Protein AF-A0A1G0L2J1-F1 (afdb_monomer_lite)

Secondary structure (DSSP, 8-state):
-HHIIIIIHHHHHHHHHHHHSPPPSSTT----HHHHHHHHHHHHHHHHHHHHHHHHHHH---HHHHHHHHHHHHHHHHHHHHHHHHHHHHHS--

Foldseek 3Di:
DCLCCLQVVVVVVLVCLVVVQDDDDDPPCPQPVVLLVLLVVLSVQLSVLCVVLVVCCVVPNDPVSVVSNVSSVVSNVSSVVSSCSSCVVSVPDD

Sequence (94 aa):
MHLLMVGWVTQMIFGVAWWMFPRPAPARSFGNPVLGWSAYAALNAGLLLRALSEPALATAPGPGVRAALVASAALQFLATLAFAATIWPRTRGT

Structure (mmCIF, N/CA/C/O backbone):
data_AF-A0A1G0L2J1-F1
#
_entry.id   AF-A0A1G0L2J1-F1
#
loop_
_atom_site.group_PDB
_atom_site.id
_atom_site.type_symbol
_atom_site.label_atom_id
_atom_site.label_alt_id
_atom_site.label_comp_id
_atom_site.label_asym_id
_atom_site.label_entity_id
_atom_site.label_seq_id
_atom_site.pdbx_PDB_ins_code
_atom_site.Cartn_x
_atom_site.Cartn_y
_atom_site.Cartn_z
_atom_site.occupancy
_atom_site.B_iso_or_equiv
_atom_site.auth_seq_id
_atom_site.auth_comp_id
_atom_site.auth_asym_id
_atom_site.auth_atom_id
_atom_site.pdbx_PDB_model_num
ATOM 1 N N . MET A 1 1 ? -5.151 0.829 -18.679 1.00 49.97 1 MET A N 1
ATOM 2 C CA . MET A 1 1 ? -6.409 0.358 -18.049 1.00 49.97 1 MET A CA 1
ATOM 3 C C . MET A 1 1 ? -6.199 -0.214 -16.639 1.00 49.97 1 MET A C 1
ATOM 5 O O . MET A 1 1 ? -7.037 0.045 -15.787 1.00 49.97 1 MET A O 1
ATOM 9 N N . HIS A 1 2 ? -5.091 -0.913 -16.338 1.00 55.81 2 HIS A N 1
ATOM 10 C CA . HIS A 1 2 ? -4.852 -1.506 -15.006 1.00 55.81 2 HIS A CA 1
ATOM 11 C C . HIS A 1 2 ? -4.565 -0.485 -13.881 1.00 55.81 2 HIS A C 1
ATOM 13 O O . HIS A 1 2 ? -5.067 -0.666 -12.772 1.00 55.81 2 HIS A O 1
ATOM 19 N N . LEU A 1 3 ? -3.857 0.619 -14.157 1.00 57.69 3 LEU A N 1
ATOM 20 C CA . LEU A 1 3 ? -3.599 1.694 -13.177 1.00 57.69 3 LEU A CA 1
ATOM 21 C C . LEU A 1 3 ? -4.851 2.309 -12.544 1.00 57.69 3 LEU A C 1
ATOM 23 O O . LEU A 1 3 ? -4.883 2.563 -11.340 1.00 57.69 3 LEU A O 1
ATOM 27 N N . LEU A 1 4 ? -5.879 2.545 -13.358 1.00 59.25 4 LEU A N 1
ATOM 28 C CA . LEU A 1 4 ? -7.079 3.261 -12.932 1.00 59.25 4 LEU A CA 1
ATOM 29 C C . LEU A 1 4 ? -7.927 2.388 -11.999 1.00 59.25 4 LEU A C 1
ATOM 31 O O . LEU A 1 4 ? -8.426 2.860 -10.984 1.00 59.25 4 LEU A O 1
ATOM 35 N N . MET A 1 5 ? -8.010 1.088 -12.289 1.00 62.38 5 MET A N 1
ATOM 36 C CA . MET A 1 5 ? -8.806 0.163 -11.488 1.00 62.38 5 MET A CA 1
ATOM 37 C C . MET A 1 5 ? -8.068 -0.312 -10.230 1.00 62.38 5 MET A C 1
ATOM 39 O O . MET A 1 5 ? -8.649 -0.315 -9.156 1.00 62.38 5 MET A O 1
ATOM 43 N N . VAL A 1 6 ? -6.781 -0.666 -10.308 1.00 63.31 6 VAL A N 1
ATOM 44 C CA . VAL A 1 6 ? -6.069 -1.251 -9.151 1.00 63.31 6 VAL A CA 1
ATOM 45 C C . VAL A 1 6 ? -5.546 -0.185 -8.185 1.00 63.3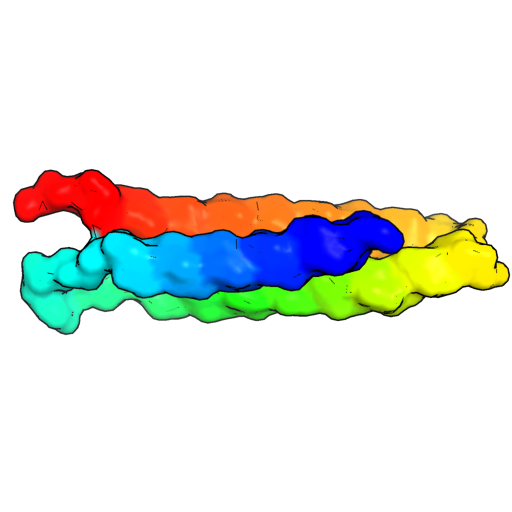1 6 VAL A C 1
ATOM 47 O O . VAL A 1 6 ? -5.472 -0.421 -6.982 1.00 63.31 6 VAL A O 1
ATOM 50 N N . GLY A 1 7 ? -5.192 0.998 -8.684 1.00 67.50 7 GLY A N 1
ATOM 51 C CA . GLY A 1 7 ? -4.686 2.086 -7.853 1.00 67.50 7 GLY A CA 1
ATOM 52 C C . GLY A 1 7 ? -5.782 2.931 -7.231 1.00 67.50 7 GLY A C 1
ATOM 53 O O . GLY A 1 7 ? -5.945 2.980 -6.013 1.00 67.50 7 GLY A O 1
ATOM 54 N N . TRP A 1 8 ? -6.530 3.608 -8.098 1.00 67.44 8 TRP A N 1
ATOM 55 C CA . TRP A 1 8 ? -7.465 4.651 -7.690 1.00 67.44 8 TRP A CA 1
ATOM 56 C C . TRP A 1 8 ? -8.702 4.087 -6.980 1.00 67.44 8 TRP A C 1
ATOM 58 O O . TRP A 1 8 ? -9.094 4.595 -5.929 1.00 67.44 8 TRP A O 1
ATOM 68 N N . VAL A 1 9 ? -9.271 2.981 -7.475 1.00 75.31 9 VAL A N 1
ATOM 69 C CA . VAL A 1 9 ? -10.432 2.350 -6.819 1.00 75.31 9 VAL A CA 1
ATOM 70 C C . VAL A 1 9 ? -10.052 1.791 -5.448 1.00 75.31 9 VAL A C 1
ATOM 72 O O . VAL A 1 9 ? -10.799 1.981 -4.497 1.00 75.31 9 VAL A O 1
ATOM 75 N N . THR A 1 10 ? -8.874 1.179 -5.293 1.00 73.88 10 THR A N 1
ATOM 76 C CA . THR A 1 10 ? -8.417 0.670 -3.986 1.00 73.88 10 THR A CA 1
ATOM 77 C C . THR A 1 10 ? -8.244 1.795 -2.964 1.00 73.88 10 THR A C 1
ATOM 79 O O . THR A 1 10 ? -8.645 1.642 -1.812 1.00 73.88 10 THR A O 1
ATOM 82 N N . GLN A 1 11 ? -7.723 2.957 -3.384 1.00 74.50 11 GLN A N 1
ATOM 83 C CA . GLN A 1 11 ? -7.657 4.147 -2.528 1.00 74.50 11 GLN A CA 1
ATOM 84 C C . GLN A 1 11 ? -9.044 4.623 -2.089 1.00 74.50 11 GLN A C 1
ATOM 86 O O . GLN A 1 11 ? -9.243 4.910 -0.908 1.00 74.50 11 GLN A O 1
ATOM 91 N N . MET A 1 12 ? -10.012 4.655 -3.010 1.00 78.00 12 MET A N 1
ATOM 92 C CA . MET A 1 12 ? -11.403 4.980 -2.686 1.00 78.00 12 MET A CA 1
ATOM 93 C C . MET A 1 12 ? -12.027 3.955 -1.735 1.00 78.00 12 MET A C 1
ATOM 95 O O . MET A 1 12 ? -12.643 4.354 -0.751 1.00 78.00 12 MET A O 1
ATOM 99 N N . ILE A 1 13 ? -11.814 2.653 -1.951 1.00 79.75 13 ILE A N 1
ATOM 100 C CA . ILE A 1 13 ? -12.297 1.593 -1.051 1.00 79.75 13 ILE A CA 1
ATOM 101 C C . ILE A 1 13 ? -11.723 1.786 0.355 1.00 79.75 13 ILE A C 1
ATOM 103 O O . ILE A 1 13 ? -12.471 1.714 1.325 1.00 79.75 13 ILE A O 1
ATOM 107 N N . PHE A 1 14 ? -10.424 2.070 0.488 1.00 78.62 14 PHE A N 1
ATOM 108 C CA . PHE A 1 14 ? -9.801 2.288 1.797 1.00 78.62 14 PHE A CA 1
ATOM 109 C C . PHE A 1 14 ? -10.327 3.558 2.471 1.00 78.62 14 PHE A C 1
ATOM 111 O O . PHE A 1 14 ? -10.623 3.536 3.664 1.00 78.62 14 PHE A O 1
ATOM 118 N N . GLY A 1 15 ? -10.501 4.648 1.719 1.00 78.56 15 GLY A N 1
ATOM 119 C CA . GLY A 1 15 ? -11.082 5.888 2.235 1.00 78.56 15 GLY A CA 1
ATOM 120 C C . GLY A 1 15 ? -12.519 5.699 2.726 1.00 78.56 15 GLY A C 1
ATOM 121 O O . GLY A 1 15 ? -12.850 6.095 3.845 1.00 78.56 15 GLY A O 1
ATOM 122 N N . VAL A 1 16 ? -13.354 5.029 1.928 1.00 79.31 16 VAL A N 1
ATOM 123 C CA . VAL A 1 16 ? -14.747 4.726 2.280 1.00 79.31 16 VAL A CA 1
ATOM 124 C C . VAL A 1 16 ? -14.808 3.774 3.469 1.00 79.31 16 VAL A C 1
ATOM 126 O O . VAL A 1 16 ? -15.497 4.071 4.437 1.00 79.31 16 VAL A O 1
ATOM 129 N N . ALA A 1 17 ? -14.053 2.673 3.459 1.00 78.00 17 ALA A N 1
ATOM 130 C CA . ALA A 1 17 ? -14.025 1.721 4.567 1.00 78.00 17 ALA A CA 1
ATOM 131 C C . ALA A 1 17 ? -13.548 2.380 5.871 1.00 78.00 17 ALA A C 1
ATOM 133 O O . ALA A 1 17 ? -14.109 2.128 6.937 1.00 78.00 17 ALA A O 1
ATOM 134 N N . TRP A 1 18 ? -12.562 3.279 5.800 1.00 73.25 18 TRP A N 1
ATOM 135 C CA . TRP A 1 18 ? -12.098 4.032 6.964 1.00 73.25 18 TRP A CA 1
ATOM 136 C C . TRP A 1 18 ? -13.182 4.925 7.576 1.00 73.25 18 TRP A C 1
ATOM 138 O O . TRP A 1 18 ? -13.201 5.099 8.798 1.00 73.25 18 TRP A O 1
ATOM 148 N N . TRP A 1 19 ? -14.052 5.495 6.738 1.00 74.19 19 TRP A N 1
ATOM 149 C CA . TRP A 1 19 ? -15.160 6.347 7.166 1.00 74.19 19 TRP A CA 1
ATOM 150 C C . TRP A 1 19 ? -16.378 5.539 7.634 1.00 74.19 19 TRP A C 1
ATOM 152 O O . TRP A 1 19 ? -17.021 5.910 8.611 1.00 74.19 19 TRP A O 1
ATOM 162 N N . MET A 1 20 ? -16.665 4.418 6.970 1.00 77.62 20 MET A N 1
ATOM 163 C CA . MET A 1 20 ? -17.851 3.594 7.206 1.00 77.62 20 MET A CA 1
ATOM 164 C C . MET A 1 20 ? -17.764 2.773 8.498 1.00 77.62 20 MET A C 1
ATOM 166 O O . MET A 1 20 ? -18.783 2.556 9.149 1.00 77.62 20 MET A O 1
ATOM 170 N N . PHE A 1 21 ? -16.566 2.324 8.895 1.00 67.88 21 PHE A N 1
ATOM 171 C CA . PHE A 1 21 ? -16.393 1.601 10.157 1.00 67.88 21 PHE A CA 1
ATOM 172 C C . PHE A 1 21 ? -16.248 2.576 11.336 1.00 67.88 21 PHE A C 1
ATOM 174 O O . PHE A 1 21 ? -15.234 3.288 11.410 1.00 67.88 21 PHE A O 1
ATOM 181 N N . PRO A 1 22 ? -17.216 2.596 12.277 1.00 63.44 22 PRO A N 1
ATOM 182 C CA . PRO A 1 22 ? -17.220 3.539 13.385 1.00 63.44 22 PRO A CA 1
ATOM 183 C C . PRO A 1 22 ? -15.978 3.365 14.260 1.00 6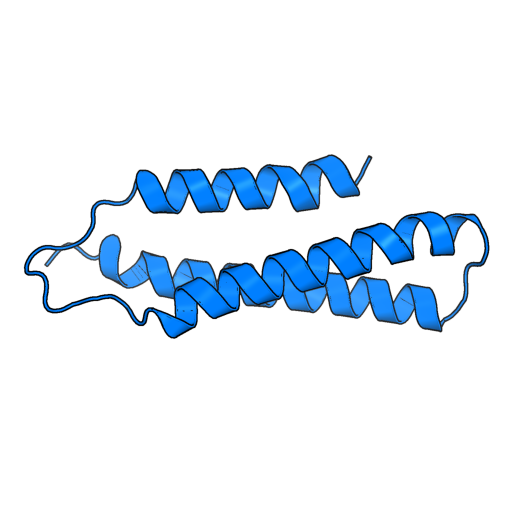3.44 22 PRO A C 1
ATOM 185 O O . PRO A 1 22 ? -15.442 2.270 14.442 1.00 63.44 22 PRO A O 1
ATOM 188 N N . ARG A 1 23 ? -15.488 4.486 14.793 1.00 63.91 23 ARG A N 1
ATOM 189 C CA . ARG A 1 23 ? -14.361 4.491 15.728 1.00 63.91 23 ARG A CA 1
ATOM 190 C C . ARG A 1 23 ? -14.867 3.964 17.078 1.00 63.91 23 ARG A C 1
ATOM 192 O O . ARG A 1 23 ? -15.812 4.557 17.597 1.00 63.91 23 ARG A O 1
ATOM 199 N N . PRO A 1 24 ? -14.280 2.902 17.656 1.00 57.38 24 PRO A N 1
ATOM 200 C CA . PRO A 1 24 ? -14.694 2.433 18.973 1.00 57.38 24 PRO A CA 1
ATOM 201 C C . PRO A 1 24 ? -14.456 3.530 20.024 1.00 57.38 24 PRO A C 1
ATOM 203 O O . PRO A 1 24 ? -13.369 4.106 20.099 1.00 57.38 24 PRO A O 1
ATOM 206 N N . ALA A 1 25 ? -15.486 3.843 20.812 1.00 54.97 25 ALA A N 1
ATOM 207 C CA . ALA A 1 25 ? -15.371 4.649 22.027 1.00 54.97 25 ALA A CA 1
ATOM 208 C C . ALA A 1 25 ? -14.998 3.717 23.199 1.00 54.97 25 ALA A C 1
ATOM 210 O O . ALA A 1 25 ? -15.544 2.619 23.259 1.00 54.97 25 ALA A O 1
ATOM 211 N N . PRO A 1 26 ? -14.092 4.099 24.124 1.00 55.78 26 PRO A N 1
ATOM 212 C CA . PRO A 1 26 ? -13.606 5.445 24.411 1.00 55.78 26 PRO A CA 1
ATOM 213 C C . PRO A 1 26 ? -12.305 5.791 23.675 1.00 55.78 26 PRO A C 1
ATOM 215 O O . PRO A 1 26 ? -11.530 4.919 23.287 1.00 55.78 26 PRO A O 1
ATOM 218 N N . ALA A 1 27 ? -12.038 7.097 23.577 1.00 53.78 27 ALA A N 1
ATOM 219 C CA . ALA A 1 27 ? -10.914 7.784 22.926 1.00 53.78 27 ALA A CA 1
ATOM 220 C C . ALA A 1 27 ? -9.479 7.348 23.327 1.00 53.78 27 ALA A C 1
ATOM 222 O O . ALA A 1 27 ? -8.526 8.062 23.046 1.00 53.78 27 ALA A O 1
ATOM 223 N N . ARG A 1 28 ? -9.297 6.205 24.001 1.00 47.78 28 ARG A N 1
ATOM 224 C CA . ARG A 1 28 ? -8.001 5.628 24.388 1.00 47.78 28 ARG A CA 1
ATOM 225 C C . ARG A 1 28 ? -7.540 4.466 23.516 1.00 47.78 28 ARG A C 1
ATOM 227 O O . ARG A 1 28 ? -6.352 4.168 23.533 1.00 47.78 28 ARG A O 1
ATOM 234 N N . SER A 1 29 ? -8.421 3.848 22.732 1.00 52.59 29 SER A N 1
ATOM 235 C CA . SER A 1 29 ? -8.011 2.833 21.756 1.00 52.59 29 SER A CA 1
ATOM 236 C C . SER A 1 29 ? -7.906 3.466 20.373 1.00 52.59 29 SER A C 1
ATOM 238 O O . SER A 1 29 ? -8.650 3.147 19.445 1.00 52.59 29 SER A O 1
ATOM 240 N N . PHE A 1 30 ? -6.993 4.430 20.230 1.00 55.12 30 PHE A N 1
ATOM 241 C CA . PHE A 1 30 ? -6.511 4.781 18.902 1.00 55.12 30 PHE A CA 1
ATOM 242 C C . PHE A 1 30 ? -5.831 3.522 18.363 1.00 55.12 30 PHE A C 1
ATOM 244 O O . PHE A 1 30 ? -4.689 3.234 18.718 1.00 55.12 30 PHE A O 1
ATOM 251 N N . GLY A 1 31 ? -6.558 2.726 17.569 1.00 60.00 31 GLY A N 1
ATOM 252 C CA . GLY A 1 31 ? -5.963 1.624 16.818 1.00 60.00 31 GLY A CA 1
ATOM 253 C C . GLY A 1 31 ? -4.677 2.133 16.172 1.00 60.00 31 GLY A C 1
ATOM 254 O O . GLY A 1 31 ? -4.679 3.243 15.639 1.00 60.00 31 GLY A O 1
ATOM 255 N N . ASN A 1 32 ? -3.586 1.378 16.335 1.00 66.38 32 ASN A N 1
ATOM 256 C CA . ASN A 1 32 ? -2.216 1.854 16.145 1.00 66.38 32 ASN A CA 1
ATOM 257 C C . ASN A 1 32 ? -2.099 2.786 14.915 1.00 66.38 32 ASN A C 1
ATOM 259 O O . ASN A 1 32 ? -2.193 2.305 13.781 1.00 66.38 32 ASN A O 1
ATOM 263 N N . PRO A 1 33 ? -1.903 4.106 15.111 1.00 69.44 33 PRO A N 1
ATOM 264 C CA . PRO A 1 33 ? -1.921 5.070 14.014 1.00 69.44 33 PRO A CA 1
ATOM 265 C C . PRO A 1 33 ? -0.824 4.770 12.991 1.00 69.44 33 PRO A C 1
ATOM 267 O O . PRO A 1 33 ? -1.013 5.002 11.799 1.00 69.44 33 PRO A O 1
ATOM 270 N N . VAL A 1 34 ? 0.286 4.173 13.434 1.00 74.00 34 VAL A N 1
ATOM 271 C CA . VAL A 1 34 ? 1.406 3.779 12.577 1.00 74.00 34 VAL A CA 1
ATOM 272 C C . VAL A 1 34 ? 0.976 2.746 11.534 1.00 74.00 34 VAL A C 1
ATOM 274 O O . VAL A 1 34 ? 1.445 2.816 10.404 1.00 74.00 34 VAL A O 1
ATOM 277 N N . LEU A 1 35 ? 0.052 1.834 11.863 1.00 70.50 35 LEU A N 1
ATOM 278 C CA . LEU A 1 35 ? -0.447 0.816 10.926 1.00 70.50 35 LEU A CA 1
ATOM 279 C C . LEU A 1 35 ? -1.329 1.415 9.819 1.00 70.50 35 LEU A C 1
ATOM 281 O O . LEU A 1 35 ? -1.214 1.024 8.659 1.00 70.50 35 LEU A O 1
ATOM 285 N N . GLY A 1 36 ? -2.164 2.403 10.149 1.00 72.62 36 GLY A N 1
ATOM 286 C CA . GLY A 1 36 ? -2.966 3.113 9.147 1.00 72.62 36 GLY A CA 1
ATOM 287 C C . GLY A 1 36 ? -2.099 3.950 8.200 1.00 72.62 36 GLY A C 1
ATOM 288 O O . GLY A 1 36 ? -2.273 3.902 6.982 1.00 72.62 36 GLY A O 1
ATOM 289 N N . TRP A 1 37 ? -1.119 4.673 8.751 1.00 76.75 37 TRP A N 1
ATOM 290 C CA . TRP A 1 37 ? -0.171 5.461 7.959 1.00 76.75 37 TRP A CA 1
ATOM 291 C C . TRP A 1 37 ? 0.759 4.587 7.113 1.00 76.75 37 TRP A C 1
ATOM 293 O O . TRP A 1 37 ? 1.034 4.942 5.968 1.00 76.75 37 TRP A O 1
ATOM 303 N N . SER A 1 38 ? 1.206 3.433 7.620 1.00 78.75 38 SER A N 1
ATOM 304 C CA . SER A 1 38 ? 2.039 2.505 6.850 1.00 78.75 38 SER A CA 1
ATOM 305 C C . SER A 1 38 ? 1.259 1.845 5.714 1.00 78.75 38 SER A C 1
ATOM 307 O O . SER A 1 38 ? 1.791 1.745 4.611 1.00 78.75 38 SER A O 1
ATOM 309 N N . ALA A 1 39 ? -0.014 1.490 5.927 1.00 80.00 39 ALA A N 1
ATOM 310 C CA . ALA A 1 39 ? -0.898 1.012 4.866 1.00 80.00 39 ALA A CA 1
ATOM 311 C C . ALA A 1 39 ? -1.067 2.068 3.763 1.00 80.00 39 ALA A C 1
ATOM 313 O O . ALA A 1 39 ? -0.914 1.764 2.580 1.00 80.00 39 ALA A O 1
ATOM 314 N N . TYR A 1 40 ? -1.310 3.326 4.145 1.00 78.75 40 TYR A N 1
ATOM 315 C CA . TYR A 1 40 ? -1.421 4.434 3.199 1.00 78.75 40 TYR A CA 1
ATOM 316 C C . TYR A 1 40 ? -0.114 4.674 2.431 1.00 78.75 40 TYR A C 1
ATOM 318 O O . TYR A 1 40 ? -0.131 4.792 1.204 1.00 78.75 40 TYR A O 1
ATOM 326 N N . ALA A 1 41 ? 1.027 4.707 3.124 1.00 82.75 41 ALA A N 1
ATOM 327 C CA . ALA A 1 41 ? 2.330 4.922 2.504 1.00 82.75 41 ALA A CA 1
ATOM 328 C C . ALA A 1 41 ? 2.701 3.775 1.549 1.00 82.75 41 ALA A C 1
ATOM 330 O O . ALA A 1 41 ? 3.109 4.033 0.419 1.00 82.75 41 ALA A O 1
ATOM 331 N N . ALA A 1 42 ? 2.493 2.520 1.959 1.00 82.81 42 ALA A N 1
ATOM 332 C CA . ALA A 1 42 ? 2.761 1.341 1.137 1.00 82.81 42 ALA A CA 1
ATOM 333 C C . ALA A 1 42 ? 1.875 1.300 -0.117 1.00 82.81 42 ALA A C 1
ATOM 335 O O . ALA A 1 42 ? 2.367 1.016 -1.211 1.00 82.81 42 ALA A O 1
ATOM 336 N N . LEU A 1 43 ? 0.591 1.650 0.011 1.00 81.62 43 LEU A N 1
ATOM 337 C CA . LEU A 1 43 ? -0.330 1.699 -1.121 1.00 81.62 43 LEU A CA 1
ATOM 338 C C . LEU A 1 43 ? 0.0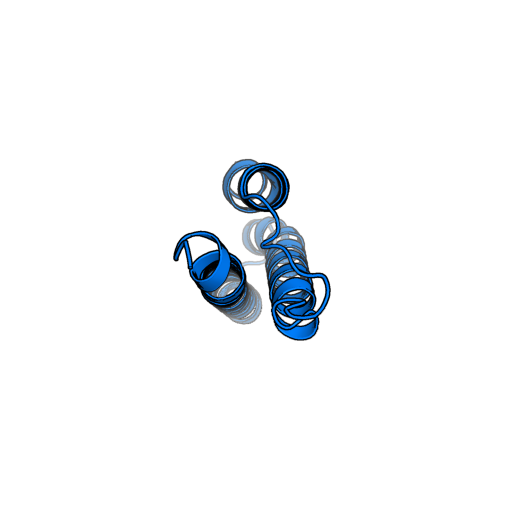88 2.771 -2.139 1.00 81.62 43 LEU A C 1
ATOM 340 O O . LEU A 1 43 ? 0.136 2.496 -3.339 1.00 81.62 43 LEU A O 1
ATOM 344 N N . ASN A 1 44 ? 0.419 3.977 -1.668 1.00 83.94 44 ASN A N 1
ATOM 345 C CA . ASN A 1 44 ? 0.855 5.078 -2.529 1.00 83.94 44 ASN A CA 1
ATOM 346 C C . ASN A 1 44 ? 2.207 4.790 -3.189 1.00 83.94 44 ASN A C 1
ATOM 348 O O . ASN A 1 44 ? 2.352 5.006 -4.391 1.00 83.94 44 ASN A O 1
ATOM 352 N N . ALA A 1 45 ? 3.169 4.245 -2.441 1.00 84.38 45 ALA A N 1
ATOM 353 C CA . ALA A 1 45 ? 4.464 3.849 -2.983 1.00 84.38 45 ALA A CA 1
ATOM 354 C C . ALA A 1 45 ? 4.307 2.771 -4.065 1.00 84.38 45 ALA A C 1
ATOM 356 O O . ALA A 1 45 ? 4.844 2.914 -5.162 1.00 84.38 45 ALA A O 1
ATOM 357 N N . GLY A 1 46 ? 3.506 1.731 -3.802 1.00 80.75 46 GLY A N 1
ATOM 358 C CA . GLY A 1 46 ? 3.211 0.686 -4.780 1.00 80.75 46 GLY A CA 1
ATOM 359 C C . GLY A 1 46 ? 2.507 1.229 -6.025 1.00 80.75 46 GLY A C 1
ATOM 360 O O . GLY A 1 46 ? 2.819 0.805 -7.138 1.00 80.75 46 GLY A O 1
ATOM 361 N N . LEU A 1 47 ? 1.596 2.192 -5.868 1.00 82.12 47 LEU A N 1
ATOM 362 C CA . LEU A 1 47 ? 0.899 2.827 -6.985 1.00 82.12 47 LEU A CA 1
ATOM 363 C C . LEU A 1 47 ? 1.823 3.698 -7.845 1.00 82.12 47 LEU A C 1
ATOM 365 O O . LEU A 1 47 ? 1.797 3.563 -9.064 1.00 82.12 47 LEU A O 1
ATOM 369 N N . LEU A 1 48 ? 2.664 4.538 -7.236 1.00 83.50 48 LEU A N 1
ATOM 370 C CA . LEU A 1 48 ? 3.652 5.346 -7.960 1.00 83.50 48 LEU A CA 1
ATOM 371 C C . LEU A 1 48 ? 4.614 4.459 -8.751 1.00 83.50 48 LEU A C 1
ATOM 373 O O . LEU A 1 48 ? 4.868 4.703 -9.930 1.00 83.50 48 LEU A O 1
ATOM 377 N N . LEU A 1 49 ? 5.083 3.375 -8.128 1.00 81.12 49 LEU A N 1
ATOM 378 C CA . LEU A 1 49 ? 5.960 2.412 -8.782 1.00 81.12 49 LEU A CA 1
ATOM 379 C C . LEU A 1 49 ? 5.267 1.760 -9.988 1.00 81.12 49 LEU A C 1
ATOM 381 O O . LEU A 1 49 ? 5.876 1.630 -11.048 1.00 81.12 49 LEU A O 1
ATOM 385 N N . ARG A 1 50 ? 3.976 1.417 -9.869 1.00 79.69 50 ARG A N 1
ATOM 386 C CA . ARG A 1 50 ? 3.161 0.904 -10.984 1.00 79.69 50 ARG A CA 1
ATOM 387 C C . ARG A 1 50 ? 3.002 1.946 -12.092 1.00 79.69 50 ARG A C 1
ATOM 389 O O . ARG A 1 50 ? 3.148 1.607 -13.261 1.00 79.69 50 ARG A O 1
ATOM 396 N N . ALA A 1 51 ? 2.723 3.196 -11.720 1.00 81.06 51 ALA A N 1
ATOM 397 C CA . ALA A 1 51 ? 2.450 4.295 -12.643 1.00 81.06 51 ALA A CA 1
ATOM 398 C C . ALA A 1 51 ? 3.660 4.642 -13.511 1.00 81.06 51 ALA A C 1
ATOM 400 O O . ALA A 1 51 ? 3.492 4.995 -14.671 1.00 81.06 51 ALA A O 1
ATOM 401 N N . LEU A 1 52 ? 4.868 4.492 -12.965 1.00 80.88 52 LEU A N 1
ATOM 402 C CA . LEU A 1 52 ? 6.120 4.671 -13.698 1.00 80.88 52 LEU A CA 1
ATOM 403 C C . LEU A 1 52 ? 6.512 3.414 -14.490 1.00 80.88 52 LEU A C 1
ATOM 405 O O . LEU A 1 52 ? 7.039 3.515 -15.595 1.00 80.88 52 LEU A O 1
ATOM 409 N N . SER A 1 53 ? 6.233 2.225 -13.949 1.00 78.12 53 SER A N 1
ATOM 410 C CA . SER A 1 53 ? 6.647 0.957 -14.562 1.00 78.12 53 SER A CA 1
ATOM 411 C C . SER A 1 53 ? 5.757 0.515 -15.728 1.00 78.12 53 SER A C 1
ATOM 413 O O . SER A 1 53 ? 6.259 -0.110 -16.653 1.00 78.12 53 SER A O 1
ATOM 415 N N . GLU A 1 54 ? 4.456 0.826 -15.730 1.00 74.19 54 GLU A N 1
ATOM 416 C CA . GLU A 1 54 ? 3.559 0.514 -16.859 1.00 74.19 54 GLU A CA 1
ATOM 417 C C . GLU A 1 54 ? 3.969 1.196 -18.182 1.00 74.19 54 GLU A C 1
ATOM 419 O O . GLU A 1 54 ? 4.129 0.482 -19.175 1.00 74.19 54 GLU A O 1
ATOM 424 N N . PRO A 1 55 ? 4.194 2.525 -18.245 1.00 76.25 55 PRO A N 1
ATOM 425 C CA . PRO A 1 55 ? 4.673 3.166 -19.468 1.00 76.25 55 PRO A CA 1
ATOM 426 C C . PRO A 1 55 ? 6.096 2.723 -19.823 1.00 76.25 55 PRO A C 1
ATOM 428 O O . PRO A 1 55 ? 6.389 2.535 -21.001 1.00 76.25 55 PRO A O 1
ATOM 431 N N . ALA A 1 56 ? 6.957 2.476 -18.827 1.00 75.62 56 ALA A N 1
ATOM 432 C CA . ALA A 1 56 ? 8.302 1.949 -19.057 1.00 75.62 56 ALA A CA 1
ATOM 433 C C . ALA A 1 56 ? 8.292 0.523 -19.635 1.00 75.62 56 ALA A C 1
ATOM 435 O O . ALA A 1 56 ? 9.158 0.186 -20.433 1.00 75.62 56 ALA A O 1
ATOM 436 N N . LEU A 1 57 ? 7.306 -0.314 -19.294 1.00 74.00 57 LEU A N 1
ATOM 437 C CA . LEU A 1 57 ? 7.163 -1.652 -19.877 1.00 74.00 57 LEU A CA 1
ATOM 438 C C . LEU A 1 57 ? 6.760 -1.576 -21.356 1.00 74.00 57 LEU A C 1
ATOM 440 O O . LEU A 1 57 ? 7.181 -2.418 -22.144 1.00 74.00 57 LEU A O 1
ATOM 444 N N . ALA A 1 58 ? 5.961 -0.570 -21.724 1.00 76.56 58 ALA A N 1
ATOM 445 C CA . ALA A 1 58 ? 5.516 -0.356 -23.097 1.00 76.56 58 ALA A CA 1
ATOM 446 C C . ALA A 1 58 ? 6.625 0.203 -24.006 1.00 76.56 58 ALA A C 1
ATOM 448 O O . ALA A 1 58 ? 6.627 -0.083 -25.200 1.00 76.56 58 ALA A O 1
ATOM 449 N N . THR A 1 59 ? 7.562 0.985 -23.459 1.00 78.62 59 THR A N 1
ATOM 450 C CA . THR A 1 59 ? 8.640 1.628 -24.233 1.00 78.62 59 THR A CA 1
ATOM 451 C C . THR A 1 59 ? 9.983 0.902 -24.148 1.00 78.62 59 THR A C 1
ATOM 453 O O . THR A 1 59 ? 10.730 0.898 -25.122 1.00 78.62 59 THR A O 1
ATOM 456 N N . ALA A 1 60 ? 10.300 0.274 -23.013 1.00 73.88 60 ALA A N 1
ATOM 457 C CA . ALA A 1 60 ? 11.568 -0.410 -22.765 1.00 73.88 60 ALA A CA 1
ATOM 458 C C . ALA A 1 60 ? 11.384 -1.591 -21.783 1.00 73.88 60 ALA A C 1
ATOM 460 O O . ALA A 1 60 ? 11.701 -1.478 -20.592 1.00 73.88 60 ALA A O 1
ATOM 461 N N . PRO A 1 61 ? 10.884 -2.751 -22.255 1.00 75.06 61 PRO A N 1
ATOM 462 C CA . PRO A 1 61 ? 10.629 -3.915 -21.410 1.00 75.06 61 PRO A CA 1
ATOM 463 C C . PRO A 1 61 ? 11.939 -4.565 -20.934 1.00 75.06 61 PRO A C 1
ATOM 465 O O . PRO A 1 61 ? 12.449 -5.513 -21.525 1.00 75.06 61 PRO A O 1
ATOM 468 N N . GLY A 1 62 ? 12.490 -4.050 -19.835 1.00 85.31 62 GLY A N 1
ATOM 469 C CA . GLY A 1 62 ? 13.675 -4.585 -19.167 1.00 85.31 62 GLY A CA 1
ATOM 470 C C . GLY A 1 62 ? 13.345 -5.412 -17.913 1.00 85.31 62 GLY A C 1
ATOM 471 O O . GLY A 1 62 ? 12.291 -5.222 -17.294 1.00 85.31 62 GLY A O 1
ATOM 472 N N . PRO A 1 63 ? 14.255 -6.298 -17.464 1.00 84.50 63 PRO A N 1
ATOM 473 C CA . PRO A 1 63 ? 14.084 -7.066 -16.227 1.00 84.50 63 PRO A CA 1
ATOM 474 C C . PRO A 1 63 ? 13.897 -6.176 -14.985 1.00 84.50 63 PRO A C 1
ATOM 476 O O . PRO A 1 63 ? 13.139 -6.544 -14.089 1.00 84.50 63 PRO A O 1
ATOM 479 N N . GLY A 1 64 ? 14.491 -4.976 -14.961 1.00 84.19 64 GLY A N 1
ATOM 480 C CA . GLY A 1 64 ? 14.288 -3.995 -13.886 1.00 84.19 64 GLY A CA 1
ATOM 481 C C . GLY A 1 64 ? 12.844 -3.488 -13.780 1.00 84.19 64 GLY A C 1
ATOM 482 O O . GLY A 1 64 ? 12.301 -3.403 -12.682 1.00 84.19 64 GLY A O 1
ATOM 483 N N . VAL A 1 65 ? 12.178 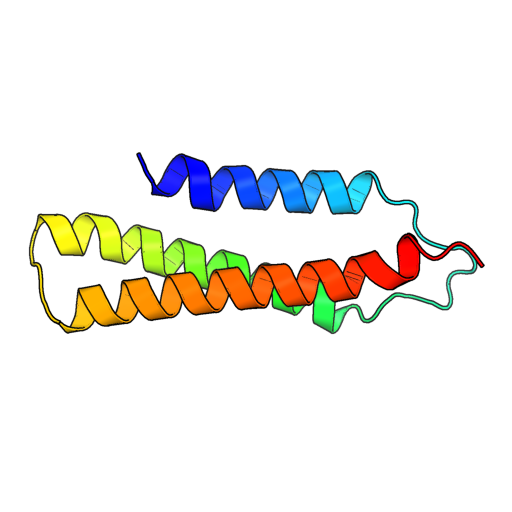-3.241 -14.914 1.00 81.38 65 VAL A N 1
ATOM 484 C CA . VAL A 1 65 ? 10.767 -2.811 -14.949 1.00 81.38 65 VAL A CA 1
ATOM 485 C C . VAL A 1 65 ? 9.848 -3.933 -14.461 1.00 81.38 65 VAL A C 1
ATOM 487 O O . VAL A 1 65 ? 8.912 -3.698 -13.697 1.00 81.38 65 VAL A O 1
ATOM 490 N N . ARG A 1 66 ? 10.145 -5.185 -14.837 1.00 80.25 66 ARG A N 1
ATOM 491 C CA . ARG A 1 66 ? 9.398 -6.359 -14.352 1.00 80.25 66 ARG A CA 1
ATOM 492 C C . ARG A 1 66 ? 9.554 -6.537 -12.840 1.00 80.25 66 ARG A C 1
ATOM 494 O O . ARG A 1 66 ? 8.558 -6.766 -12.160 1.00 80.25 66 ARG A O 1
ATOM 501 N N . ALA A 1 67 ? 10.765 -6.380 -12.307 1.00 85.44 67 ALA A N 1
ATOM 502 C CA . ALA A 1 67 ? 11.008 -6.421 -10.866 1.00 85.44 67 ALA A CA 1
ATOM 503 C C . ALA A 1 67 ? 10.260 -5.300 -10.120 1.00 85.44 67 ALA A C 1
ATOM 505 O O . ALA A 1 67 ? 9.659 -5.554 -9.077 1.00 85.44 67 ALA A O 1
ATOM 506 N N . ALA A 1 68 ? 10.214 -4.087 -10.682 1.00 82.12 68 ALA A N 1
ATOM 507 C CA . ALA A 1 68 ? 9.460 -2.967 -10.118 1.00 82.12 68 ALA A CA 1
ATOM 508 C C . ALA A 1 68 ? 7.942 -3.235 -10.076 1.00 82.12 68 ALA A C 1
ATOM 510 O O . ALA A 1 68 ? 7.282 -2.909 -9.091 1.00 82.12 68 ALA A O 1
ATOM 511 N N . LEU A 1 69 ? 7.377 -3.901 -11.088 1.00 82.56 69 LEU A N 1
ATOM 512 C CA . LEU A 1 69 ? 5.968 -4.318 -11.068 1.00 82.56 69 LEU A CA 1
ATOM 513 C C . LEU A 1 69 ? 5.683 -5.371 -9.986 1.00 82.56 69 LEU A C 1
ATOM 515 O O . LEU A 1 69 ? 4.659 -5.282 -9.307 1.00 82.56 69 LEU A O 1
ATOM 519 N N . VAL A 1 70 ? 6.589 -6.332 -9.782 1.00 87.00 70 VAL A N 1
ATOM 520 C CA . VAL A 1 70 ? 6.470 -7.321 -8.694 1.00 87.00 70 VAL A CA 1
ATOM 521 C C . VAL A 1 70 ? 6.559 -6.636 -7.327 1.00 87.00 70 VAL A C 1
ATOM 523 O O . VAL A 1 70 ? 5.727 -6.893 -6.459 1.00 87.00 70 VAL A O 1
ATOM 526 N N . ALA A 1 71 ? 7.504 -5.710 -7.150 1.00 86.31 71 ALA A N 1
ATOM 527 C CA . ALA A 1 71 ? 7.631 -4.919 -5.927 1.00 86.31 71 ALA A CA 1
ATOM 528 C C . ALA A 1 71 ? 6.378 -4.064 -5.658 1.00 86.31 71 ALA A C 1
ATOM 530 O O . ALA A 1 71 ? 5.902 -4.001 -4.526 1.00 86.31 71 ALA A O 1
ATOM 531 N N . SER A 1 72 ? 5.792 -3.464 -6.700 1.00 83.88 72 SER A N 1
ATOM 532 C CA . SER A 1 72 ? 4.518 -2.739 -6.617 1.00 83.88 72 SER A CA 1
ATOM 533 C C . SER A 1 72 ? 3.381 -3.633 -6.114 1.00 83.88 72 SER A C 1
ATOM 535 O O . SER A 1 72 ? 2.646 -3.243 -5.205 1.00 83.88 72 SER A O 1
ATOM 537 N N . ALA A 1 73 ? 3.249 -4.841 -6.671 1.00 83.50 73 ALA A N 1
ATOM 538 C CA . ALA A 1 73 ? 2.229 -5.797 -6.255 1.00 83.50 73 ALA A CA 1
ATOM 539 C C . ALA A 1 73 ? 2.422 -6.235 -4.794 1.00 83.50 73 ALA A C 1
ATOM 541 O O . ALA A 1 73 ? 1.457 -6.260 -4.030 1.00 83.50 73 ALA A O 1
ATOM 542 N N . ALA A 1 74 ? 3.665 -6.503 -4.382 1.00 88.12 74 ALA A N 1
ATOM 543 C CA . ALA A 1 74 ? 3.989 -6.841 -2.999 1.00 88.12 74 ALA A CA 1
ATOM 544 C C . ALA A 1 74 ? 3.634 -5.698 -2.031 1.00 88.12 74 ALA A C 1
ATOM 546 O O . ALA A 1 74 ? 2.990 -5.935 -1.011 1.00 88.12 74 ALA A O 1
ATOM 547 N N . LEU A 1 75 ? 3.974 -4.450 -2.373 1.00 84.25 75 LEU A N 1
ATOM 548 C CA . LEU A 1 75 ? 3.632 -3.270 -1.570 1.00 84.25 75 LEU A CA 1
ATOM 549 C C . LEU A 1 75 ? 2.118 -3.087 -1.412 1.00 84.25 75 LEU A C 1
ATOM 551 O O . LEU A 1 75 ? 1.642 -2.813 -0.313 1.00 84.25 75 LEU A O 1
ATOM 555 N N . GLN A 1 76 ? 1.349 -3.275 -2.485 1.00 82.38 76 GLN A N 1
ATOM 556 C CA . GLN A 1 76 ? -0.112 -3.166 -2.440 1.00 82.38 76 GLN A CA 1
ATOM 557 C C . GLN A 1 76 ? -0.760 -4.298 -1.632 1.00 82.38 76 GLN A C 1
ATOM 559 O O . GLN A 1 76 ? -1.724 -4.067 -0.897 1.00 82.38 76 GLN A O 1
ATOM 564 N N . PHE A 1 77 ? -0.211 -5.510 -1.713 1.00 84.69 77 PHE A N 1
ATOM 565 C CA . PHE A 1 77 ? -0.653 -6.627 -0.886 1.00 84.69 77 PHE A CA 1
ATOM 566 C C . PHE A 1 77 ? -0.398 -6.356 0.603 1.00 84.69 77 PHE A C 1
ATOM 568 O O . PHE A 1 77 ? -1.315 -6.465 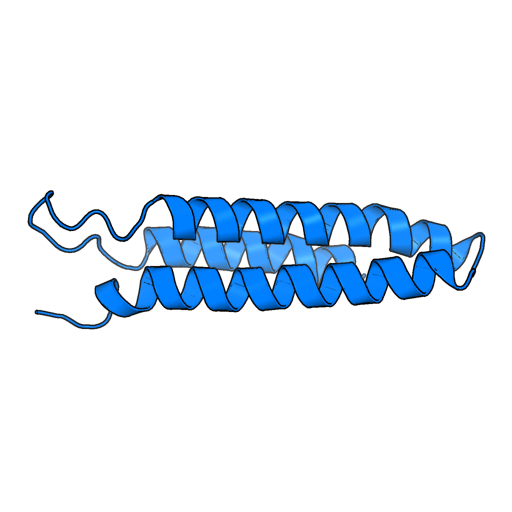1.418 1.00 84.69 77 PHE A O 1
ATOM 575 N N . LEU A 1 78 ? 0.808 -5.898 0.956 1.00 85.50 78 LEU A N 1
ATOM 576 C CA . LEU A 1 78 ? 1.151 -5.512 2.328 1.00 85.50 78 LEU A CA 1
ATOM 577 C C . LEU A 1 78 ? 0.280 -4.359 2.841 1.00 85.50 78 LEU A C 1
ATOM 579 O O . LEU A 1 78 ? -0.166 -4.401 3.986 1.00 85.50 78 LEU A O 1
ATOM 583 N N . ALA A 1 79 ? -0.022 -3.370 1.996 1.00 83.75 79 ALA A N 1
ATOM 584 C CA . ALA A 1 79 ? -0.938 -2.286 2.340 1.00 83.75 79 ALA A CA 1
ATOM 585 C C . ALA A 1 79 ? -2.342 -2.802 2.687 1.00 83.75 79 ALA A C 1
ATOM 587 O O . ALA A 1 79 ? -2.952 -2.336 3.646 1.00 83.75 79 ALA A O 1
ATOM 588 N N . THR A 1 80 ? -2.832 -3.796 1.944 1.00 82.69 80 THR A N 1
ATOM 589 C CA . THR A 1 80 ? -4.141 -4.420 2.185 1.00 82.69 80 THR A CA 1
ATOM 590 C C . THR A 1 80 ? -4.161 -5.187 3.503 1.00 82.69 80 THR A C 1
ATOM 592 O O . THR A 1 80 ? -5.097 -5.033 4.287 1.00 82.69 80 THR A O 1
ATOM 595 N N . LEU A 1 81 ? -3.108 -5.955 3.796 1.00 85.69 81 LEU A N 1
ATOM 596 C CA . LEU A 1 81 ? -2.972 -6.662 5.071 1.00 85.69 81 LEU A CA 1
ATOM 597 C C . LEU A 1 81 ? -2.882 -5.694 6.257 1.00 85.69 81 LEU A C 1
ATOM 599 O O . LEU A 1 81 ? -3.564 -5.886 7.264 1.00 85.69 81 LEU A O 1
ATOM 603 N N . ALA A 1 82 ? -2.085 -4.631 6.130 1.00 83.44 82 ALA A N 1
ATOM 604 C CA . ALA A 1 82 ? -1.959 -3.601 7.156 1.00 83.44 82 ALA A CA 1
ATOM 605 C C . ALA A 1 82 ? -3.299 -2.888 7.396 1.00 83.44 82 ALA A C 1
ATOM 607 O O . ALA A 1 82 ? -3.728 -2.733 8.541 1.00 83.44 82 ALA A O 1
ATOM 608 N N . PHE A 1 83 ? -4.016 -2.527 6.329 1.00 81.25 83 PHE A N 1
ATOM 609 C CA . PHE A 1 83 ? -5.333 -1.902 6.428 1.00 81.25 83 PHE A CA 1
ATOM 610 C C . PHE A 1 83 ? -6.365 -2.827 7.090 1.00 81.25 83 PHE A C 1
ATOM 612 O O . PHE A 1 83 ? -7.063 -2.405 8.015 1.00 81.25 83 PHE A O 1
ATOM 619 N N . ALA A 1 84 ? -6.402 -4.106 6.704 1.00 82.81 84 ALA A N 1
ATOM 620 C CA . ALA A 1 84 ? -7.256 -5.113 7.330 1.00 82.81 84 ALA A CA 1
ATOM 621 C C . ALA A 1 84 ? -6.961 -5.255 8.832 1.00 82.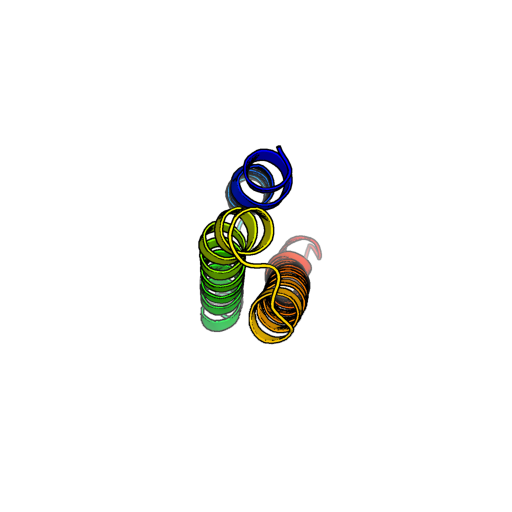81 84 ALA A C 1
ATOM 623 O O . ALA A 1 84 ? -7.887 -5.239 9.640 1.00 82.81 84 ALA A O 1
ATOM 624 N N . ALA A 1 85 ? -5.684 -5.289 9.227 1.00 81.69 85 ALA A N 1
ATOM 625 C CA . ALA A 1 85 ? -5.280 -5.301 10.633 1.00 81.69 85 ALA A CA 1
ATOM 626 C C . ALA A 1 85 ? -5.693 -4.022 11.386 1.00 81.69 85 ALA A C 1
ATOM 628 O O . ALA A 1 85 ? -5.944 -4.070 12.589 1.00 81.69 85 ALA A O 1
ATOM 629 N N . THR A 1 86 ? -5.806 -2.887 10.687 1.00 77.94 86 THR A N 1
ATOM 630 C CA . THR A 1 86 ? -6.263 -1.615 11.269 1.00 77.94 86 THR A CA 1
ATOM 631 C C . THR A 1 86 ? -7.785 -1.590 11.478 1.00 77.94 86 THR A C 1
ATOM 633 O O . THR A 1 86 ? -8.265 -0.990 12.440 1.00 77.94 86 THR A O 1
ATOM 636 N N . ILE A 1 87 ? -8.553 -2.247 10.598 1.00 76.12 87 ILE A N 1
ATOM 637 C CA . ILE A 1 87 ? -10.023 -2.340 10.675 1.00 76.12 87 ILE A CA 1
ATOM 638 C C . ILE A 1 87 ? -10.494 -3.463 11.602 1.00 76.12 87 ILE A C 1
ATOM 640 O O . ILE A 1 87 ? -11.500 -3.294 12.283 1.00 76.12 87 ILE A O 1
ATOM 644 N N . TRP A 1 88 ? -9.786 -4.590 11.668 1.00 76.44 88 TRP A N 1
ATOM 645 C CA . TRP A 1 88 ? -10.192 -5.781 12.424 1.00 76.44 88 TRP A CA 1
ATOM 646 C C . TRP A 1 88 ? -10.584 -5.532 13.900 1.00 76.44 88 TRP A C 1
ATOM 648 O O . TRP A 1 88 ? -11.547 -6.135 14.378 1.00 76.44 88 TRP A O 1
ATOM 658 N N . PRO A 1 89 ? -9.916 -4.637 14.655 1.00 71.12 89 PRO A N 1
ATOM 659 C CA . PRO A 1 89 ? -10.348 -4.276 16.005 1.00 71.12 89 PRO A CA 1
ATOM 660 C C . PRO A 1 89 ? -11.645 -3.454 16.040 1.00 71.12 89 PRO A C 1
ATOM 662 O O . PRO A 1 89 ? -12.314 -3.445 17.061 1.00 71.12 89 PRO A O 1
ATOM 665 N N . ARG A 1 90 ? -12.006 -2.762 14.950 1.00 68.75 90 ARG A N 1
ATOM 666 C CA . ARG A 1 90 ? -13.237 -1.956 14.850 1.00 68.75 90 ARG A CA 1
ATOM 667 C C . ARG A 1 90 ? -14.480 -2.801 14.580 1.00 68.75 90 ARG A C 1
ATOM 669 O O . ARG A 1 90 ? -15.570 -2.406 14.968 1.00 68.75 90 ARG A O 1
ATOM 676 N N . THR A 1 91 ? -14.332 -3.938 13.900 1.00 70.31 91 THR A N 1
ATOM 677 C CA . THR A 1 91 ? -15.446 -4.858 13.607 1.00 70.31 91 THR A CA 1
ATOM 678 C C . THR A 1 91 ? -15.753 -5.796 14.765 1.00 70.31 91 THR A C 1
ATOM 680 O O . THR A 1 91 ? -16.865 -6.308 14.868 1.00 70.31 91 THR A O 1
ATOM 683 N N . ARG A 1 92 ? -14.776 -6.036 15.644 1.00 67.19 92 ARG A N 1
ATOM 684 C CA . ARG A 1 92 ? -14.997 -6.756 16.895 1.00 67.19 92 ARG A CA 1
ATOM 685 C C . ARG A 1 92 ? -15.606 -5.782 17.901 1.00 67.19 92 ARG A C 1
ATOM 687 O O . ARG A 1 92 ? -14.880 -5.116 18.628 1.00 67.19 92 ARG A O 1
ATOM 694 N N . GLY A 1 93 ? -16.935 -5.665 17.871 1.00 56.66 93 GLY A N 1
ATOM 695 C CA . GLY A 1 93 ? -17.692 -4.951 18.896 1.00 56.66 93 GLY A CA 1
ATOM 696 C C . GLY A 1 93 ? -17.360 -5.535 20.267 1.00 56.66 93 GLY A C 1
ATOM 697 O O . GLY A 1 93 ? -17.540 -6.733 20.481 1.00 56.66 93 GLY A O 1
ATOM 698 N N . THR A 1 94 ? -16.798 -4.706 21.139 1.00 54.47 94 THR A N 1
ATOM 699 C CA . THR A 1 94 ? -16.717 -4.963 22.581 1.00 54.47 94 THR A CA 1
ATOM 700 C C . THR A 1 94 ? -17.974 -4.454 23.249 1.00 54.47 94 THR A C 1
ATOM 702 O O . THR A 1 94 ? -18.327 -3.292 22.935 1.00 54.47 94 THR A O 1
#

Radius of gyration: 15.91 Å; chains: 1; bounding box: 32×15×49 Å

pLDDT: mean 74.5, std 10.02, range [47.78, 88.12]